Protein AF-A0A6G2DCD9-F1 (afdb_monomer_lite)

Organism: Streptococcus pneumoniae (NCBI:txid1313)

InterPro domains:
  IPR013131 Mannitol dehydrogenase, N-terminal [PF01232] (4-42)
  IPR036291 NAD(P)-binding domain superfamily [SSF51735] (4-42)

Radius of gyration: 9.86 Å; chains: 1; bounding box: 21×19×24 Å

Sequence (42 aa):
MKHSVHFGAGNIGRGFIGEILFKNGFHIDFVDVNNQIIHALN

pLDDT: mean 97.19, std 3.63, range [74.69, 98.5]

Secondary structure (DSSP, 8-state):
-EEEEEE--SHHIIIIIIHHHHHTTEEEEEE-S-HHHHHHH-

Foldseek 3Di:
DAEEEAEDLDCCRVVPVVVVCVVVPYDYHYDYPPPVSNVVVD

Structure (mmCIF, N/CA/C/O backbone):
data_AF-A0A6G2DCD9-F1
#
_entry.id   AF-A0A6G2DCD9-F1
#
loop_
_atom_site.group_PDB
_atom_site.id
_atom_site.type_symbol
_atom_site.label_atom_id
_atom_site.label_alt_id
_atom_site.label_comp_id
_atom_site.label_asym_id
_atom_site.label_entity_id
_atom_site.label_seq_id
_atom_site.pdbx_PDB_ins_code
_atom_site.Cartn_x
_atom_site.Cartn_y
_atom_site.Cartn_z
_atom_site.occupancy
_atom_site.B_iso_or_equiv
_atom_site.auth_seq_id
_atom_site.auth_comp_id
_atom_site.auth_asym_id
_atom_site.auth_atom_id
_atom_site.pdbx_PDB_model_num
ATOM 1 N N . MET A 1 1 ? -14.482 8.357 6.962 1.00 74.69 1 MET A N 1
ATOM 2 C CA . MET A 1 1 ? -13.332 7.428 6.929 1.00 74.69 1 MET A CA 1
ATOM 3 C C . MET A 1 1 ? -12.155 8.185 6.332 1.00 74.69 1 MET A C 1
ATOM 5 O O . MET A 1 1 ? -12.396 8.967 5.421 1.00 74.69 1 MET A O 1
ATOM 9 N N . LYS A 1 2 ? -10.937 8.075 6.876 1.00 94.38 2 LYS A N 1
ATOM 10 C CA .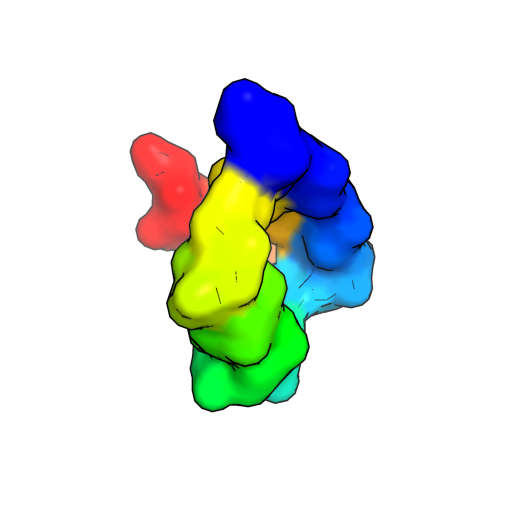 LYS A 1 2 ? -9.777 8.767 6.285 1.00 94.38 2 LYS A CA 1
ATOM 11 C C . LYS A 1 2 ? -9.276 7.935 5.101 1.00 94.38 2 LYS A C 1
ATOM 13 O O . LYS A 1 2 ? -9.258 6.716 5.212 1.00 94.38 2 LYS A O 1
ATOM 18 N N . HIS A 1 3 ? -8.907 8.569 3.993 1.00 97.25 3 HIS A N 1
ATOM 19 C CA . HIS A 1 3 ? -8.354 7.892 2.815 1.00 97.25 3 HIS A CA 1
ATOM 20 C C . HIS A 1 3 ? -6.885 8.277 2.650 1.00 97.25 3 HIS A C 1
ATOM 22 O O . HIS A 1 3 ? -6.523 9.433 2.883 1.00 97.25 3 HIS A O 1
ATOM 28 N N . SER A 1 4 ? -6.046 7.324 2.262 1.00 97.81 4 SER A N 1
ATOM 29 C CA . SER A 1 4 ? -4.652 7.562 1.904 1.00 97.81 4 SER A CA 1
ATOM 30 C C . SER A 1 4 ? -4.283 6.812 0.632 1.00 97.81 4 SER A C 1
ATOM 32 O O . SER A 1 4 ? -4.781 5.724 0.365 1.00 97.81 4 SER A O 1
ATOM 34 N N . VAL A 1 5 ? -3.363 7.401 -0.127 1.00 98.12 5 VAL A N 1
ATOM 35 C CA . VAL A 1 5 ? -2.701 6.746 -1.256 1.00 98.12 5 VAL A CA 1
ATOM 36 C C . VAL A 1 5 ? -1.253 6.513 -0.854 1.00 98.12 5 VAL A C 1
ATOM 38 O O . VAL A 1 5 ? -0.561 7.457 -0.463 1.00 98.12 5 VAL A O 1
ATOM 41 N N . HIS A 1 6 ? -0.795 5.266 -0.917 1.00 98.25 6 HIS A N 1
ATOM 42 C CA . HIS A 1 6 ? 0.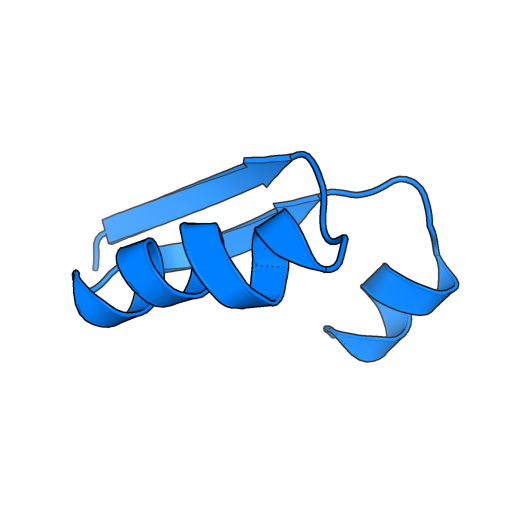573 4.897 -0.571 1.00 98.25 6 HIS A CA 1
ATOM 43 C C . HIS A 1 6 ? 1.323 4.401 -1.811 1.00 98.25 6 HIS A C 1
ATOM 45 O O . HIS A 1 6 ? 1.053 3.316 -2.325 1.00 98.25 6 HIS A O 1
ATOM 51 N N . PHE A 1 7 ? 2.278 5.204 -2.285 1.00 98.25 7 PHE A N 1
ATOM 52 C CA . PHE A 1 7 ? 3.158 4.838 -3.393 1.00 98.25 7 PHE A CA 1
ATOM 53 C C . PHE A 1 7 ? 4.269 3.910 -2.892 1.00 98.25 7 PHE A C 1
ATOM 55 O O . PHE A 1 7 ? 5.073 4.297 -2.046 1.00 98.25 7 PHE A O 1
ATOM 62 N N . GLY A 1 8 ? 4.313 2.698 -3.441 1.00 98.19 8 GLY A N 1
ATOM 63 C CA . GLY A 1 8 ? 5.195 1.611 -3.032 1.00 98.19 8 GLY A CA 1
ATOM 64 C C . GLY A 1 8 ? 4.441 0.545 -2.243 1.00 98.19 8 GLY A C 1
ATOM 65 O O . GLY A 1 8 ? 4.292 0.629 -1.029 1.00 98.19 8 GLY A O 1
ATOM 66 N N . ALA A 1 9 ? 4.025 -0.521 -2.915 1.00 98.38 9 ALA A N 1
ATOM 67 C CA . ALA A 1 9 ? 3.306 -1.641 -2.318 1.00 98.38 9 ALA A CA 1
ATOM 68 C C . ALA A 1 9 ? 4.244 -2.768 -1.857 1.00 98.38 9 ALA A C 1
ATOM 70 O O . ALA A 1 9 ? 3.787 -3.887 -1.659 1.00 98.38 9 ALA A O 1
ATOM 71 N N . GLY A 1 10 ? 5.550 -2.517 -1.714 1.00 97.81 10 GLY A N 1
ATOM 72 C CA . GLY A 1 10 ? 6.542 -3.499 -1.260 1.00 97.81 10 GLY A CA 1
ATOM 73 C C . GLY A 1 10 ? 6.427 -3.880 0.225 1.00 97.81 10 GLY A C 1
ATOM 74 O O . GLY A 1 10 ? 5.500 -3.481 0.929 1.00 97.81 10 GLY A O 1
ATOM 75 N N . ASN A 1 11 ? 7.405 -4.635 0.738 1.00 98.25 11 ASN A N 1
ATOM 76 C CA . ASN A 1 11 ? 7.365 -5.168 2.111 1.00 98.25 11 ASN A CA 1
ATOM 77 C C . ASN A 1 11 ? 7.236 -4.079 3.188 1.00 98.25 11 ASN A C 1
ATOM 79 O O . ASN A 1 11 ? 6.444 -4.239 4.109 1.00 98.25 11 ASN A O 1
ATOM 83 N N . ILE A 1 12 ? 7.965 -2.965 3.064 1.00 98.50 12 ILE A N 1
ATOM 84 C CA . ILE A 1 12 ? 7.872 -1.845 4.019 1.00 98.50 12 ILE A CA 1
ATOM 85 C C . ILE A 1 12 ? 6.539 -1.098 3.878 1.00 98.50 12 ILE A C 1
ATOM 87 O O . ILE A 1 12 ? 5.930 -0.732 4.884 1.00 98.50 12 ILE A O 1
ATOM 91 N N . GLY A 1 13 ? 6.055 -0.924 2.647 1.00 98.19 13 GLY A N 1
ATOM 92 C CA . GLY A 1 13 ? 4.768 -0.283 2.387 1.00 98.19 13 GLY A CA 1
ATOM 93 C C . GLY A 1 13 ? 3.611 -1.051 3.018 1.00 98.19 13 GLY A C 1
ATOM 94 O O . GLY A 1 13 ? 2.808 -0.460 3.728 1.00 98.19 13 GLY A O 1
ATOM 95 N N . ARG A 1 14 ? 3.562 -2.379 2.858 1.00 97.75 14 ARG A N 1
ATOM 96 C CA . ARG A 1 14 ? 2.487 -3.214 3.424 1.00 97.75 14 ARG A CA 1
ATOM 97 C C . ARG A 1 14 ? 2.690 -3.552 4.900 1.00 97.75 14 ARG A C 1
ATOM 99 O O . ARG A 1 14 ? 1.756 -3.460 5.683 1.00 97.75 14 ARG A O 1
ATOM 106 N N . GLY A 1 15 ? 3.904 -3.951 5.276 1.00 97.94 15 GLY A N 1
ATOM 107 C CA . GLY A 1 15 ? 4.206 -4.515 6.594 1.00 97.94 15 GLY A CA 1
ATOM 108 C C . GLY A 1 15 ? 4.546 -3.491 7.674 1.00 97.94 15 GLY A C 1
ATOM 109 O O . GLY A 1 15 ? 4.641 -3.862 8.840 1.00 97.94 15 GLY A O 1
ATOM 110 N N . PHE A 1 16 ? 4.745 -2.220 7.311 1.00 98.44 16 PHE A N 1
ATOM 111 C CA . PHE A 1 16 ? 5.053 -1.171 8.279 1.00 98.44 16 PHE A CA 1
ATOM 112 C C . PHE A 1 16 ? 4.180 0.070 8.100 1.00 9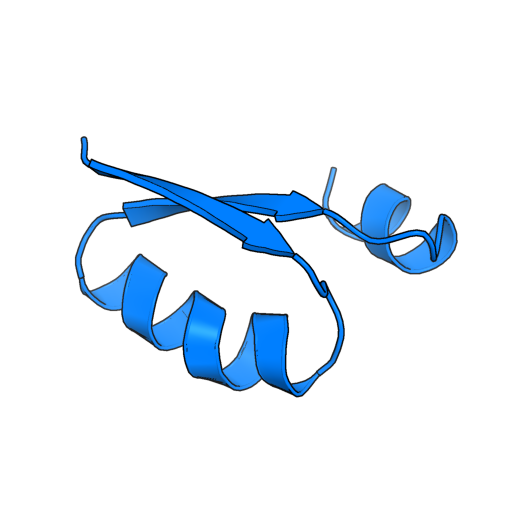8.44 16 PHE A C 1
ATOM 114 O O . PHE A 1 16 ? 3.347 0.354 8.960 1.00 98.44 16 PHE A O 1
ATOM 121 N N . ILE A 1 17 ? 4.326 0.804 6.993 1.00 98.31 17 ILE A N 1
ATOM 122 C CA . ILE A 1 17 ? 3.628 2.091 6.833 1.00 98.31 17 ILE A CA 1
ATOM 123 C C . ILE A 1 17 ? 2.118 1.884 6.667 1.00 98.31 17 ILE A C 1
ATOM 125 O O . ILE A 1 17 ? 1.326 2.537 7.345 1.00 98.31 17 ILE A O 1
ATOM 129 N N . GLY A 1 18 ? 1.719 0.939 5.818 1.00 97.81 18 GLY A N 1
ATOM 130 C CA . GLY A 1 18 ? 0.328 0.555 5.608 1.00 97.81 18 GLY A CA 1
ATOM 131 C C . GLY A 1 18 ? -0.334 0.052 6.885 1.00 97.81 18 GLY A C 1
ATOM 132 O O . GLY A 1 18 ? -1.426 0.494 7.221 1.00 97.81 18 GLY A O 1
ATOM 133 N N . GLU A 1 19 ? 0.364 -0.779 7.659 1.00 97.62 19 GLU A N 1
ATOM 134 C CA . GLU A 1 19 ? -0.119 -1.268 8.955 1.00 97.62 19 GLU A CA 1
ATOM 135 C C . GLU A 1 19 ? -0.375 -0.123 9.954 1.00 97.62 19 GLU A C 1
ATOM 137 O O . GLU A 1 19 ? -1.399 -0.103 10.639 1.00 97.62 19 GLU A O 1
ATOM 142 N N . ILE A 1 20 ? 0.522 0.869 10.025 1.00 98.19 20 ILE A N 1
ATOM 143 C CA . ILE A 1 20 ? 0.323 2.060 10.868 1.00 98.19 20 ILE A CA 1
ATOM 144 C C . ILE A 1 20 ? -0.900 2.852 10.402 1.00 98.19 20 ILE A C 1
ATOM 146 O O . ILE A 1 20 ? -1.722 3.247 11.230 1.00 98.19 20 ILE A O 1
ATOM 150 N N . LEU A 1 21 ? -1.036 3.093 9.097 1.00 98.00 21 LEU A N 1
ATOM 151 C CA . LEU A 1 21 ? -2.171 3.830 8.538 1.00 98.00 21 LEU A CA 1
ATOM 152 C C . LEU A 1 21 ? -3.494 3.108 8.825 1.00 98.00 21 LEU A C 1
ATOM 154 O O . LEU A 1 21 ? -4.445 3.734 9.296 1.00 98.00 21 LEU A O 1
ATOM 158 N N . PHE A 1 22 ? -3.529 1.789 8.638 1.00 96.94 22 PHE A N 1
ATOM 159 C CA . PHE A 1 22 ? -4.705 0.962 8.885 1.00 96.94 22 PHE A CA 1
ATOM 160 C C . PHE A 1 22 ? -5.123 1.026 10.358 1.00 96.94 22 PHE A C 1
ATOM 162 O O . PHE A 1 22 ? -6.272 1.346 10.667 1.00 96.94 22 PHE A O 1
ATOM 169 N N . LYS A 1 23 ? -4.164 0.864 11.283 1.00 97.88 23 LYS A N 1
ATOM 170 C CA . LYS A 1 23 ? -4.386 1.015 12.734 1.00 97.88 23 LYS A CA 1
ATOM 171 C C . LYS A 1 23 ? -4.906 2.395 13.139 1.00 97.88 23 LYS A C 1
ATOM 173 O O . LYS A 1 23 ? -5.561 2.519 14.169 1.00 97.88 23 LYS A O 1
ATOM 178 N N . ASN A 1 24 ? -4.641 3.427 12.339 1.00 97.69 24 ASN A N 1
ATOM 179 C CA . ASN A 1 24 ? -5.109 4.795 12.567 1.00 97.69 24 ASN A CA 1
ATOM 180 C C . ASN A 1 24 ? -6.410 5.136 11.806 1.00 97.69 24 ASN A C 1
ATOM 182 O O . ASN A 1 24 ? -6.783 6.310 11.712 1.00 97.69 24 ASN A O 1
ATOM 186 N N . GLY A 1 25 ? -7.117 4.128 11.283 1.00 97.50 25 GLY A N 1
ATOM 187 C CA . GLY A 1 25 ? -8.445 4.275 10.682 1.00 97.50 25 GLY A CA 1
ATOM 188 C C . GLY A 1 25 ? -8.440 4.809 9.250 1.00 97.50 25 GLY A C 1
ATOM 189 O O . GLY A 1 25 ? -9.422 5.429 8.823 1.00 97.50 25 GLY A O 1
ATOM 190 N N . PHE A 1 26 ? -7.337 4.610 8.523 1.00 98.19 26 PHE A N 1
ATOM 191 C CA . PHE A 1 26 ? -7.266 4.909 7.098 1.00 98.19 26 PHE A CA 1
ATOM 192 C C . PHE A 1 26 ? -7.705 3.711 6.254 1.00 98.19 26 PHE A C 1
ATOM 194 O O . PHE A 1 26 ? -7.295 2.578 6.495 1.00 98.19 26 PHE A O 1
ATOM 201 N N . HIS A 1 27 ? -8.491 3.998 5.221 1.00 97.25 27 HIS A N 1
ATOM 202 C CA . HIS A 1 27 ? -8.580 3.172 4.026 1.00 97.25 27 HIS A CA 1
ATOM 203 C C . HIS A 1 27 ? -7.412 3.539 3.106 1.00 97.25 27 HIS A C 1
ATOM 205 O O . HIS A 1 27 ? -7.152 4.728 2.907 1.00 97.25 27 HIS A O 1
ATOM 211 N N . ILE A 1 28 ? -6.690 2.540 2.603 1.00 97.50 28 ILE A N 1
ATOM 212 C CA . ILE A 1 28 ? -5.397 2.729 1.938 1.00 97.50 28 ILE A CA 1
ATOM 213 C C . ILE A 1 28 ? -5.475 2.148 0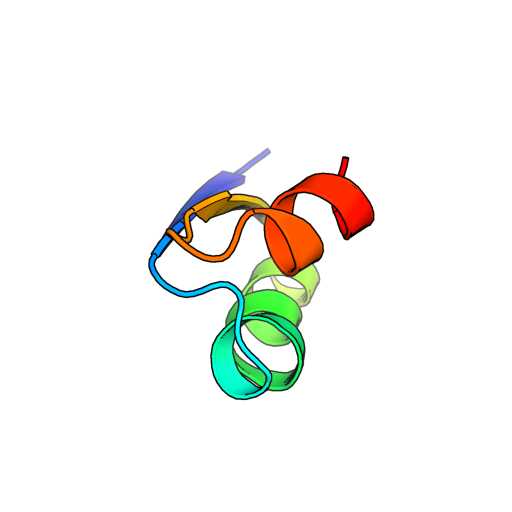.533 1.00 97.50 28 ILE A C 1
ATOM 215 O O . ILE A 1 28 ? -5.685 0.947 0.383 1.00 97.50 28 ILE A O 1
ATOM 219 N N . ASP A 1 29 ? -5.209 2.981 -0.464 1.00 98.06 29 ASP A N 1
ATOM 220 C CA . ASP A 1 29 ? -4.995 2.562 -1.844 1.00 98.06 29 ASP A CA 1
ATOM 221 C C . ASP A 1 29 ? -3.484 2.452 -2.103 1.00 98.06 29 ASP A C 1
ATOM 223 O O . ASP A 1 29 ? -2.747 3.444 -2.050 1.00 98.06 29 ASP A O 1
ATOM 227 N N . PHE A 1 30 ? -2.993 1.236 -2.353 1.00 98.31 30 PHE A N 1
ATOM 228 C CA . PHE A 1 30 ? -1.591 1.006 -2.709 1.00 98.31 30 PHE A CA 1
ATOM 229 C C . PHE A 1 30 ? -1.360 1.233 -4.206 1.00 98.31 30 PHE A C 1
ATOM 231 O O . PHE A 1 30 ? -2.092 0.709 -5.041 1.00 98.31 30 PHE A O 1
ATOM 238 N N . VAL A 1 31 ? -0.295 1.964 -4.547 1.00 98.31 31 VAL A N 1
ATOM 239 C CA . VAL A 1 31 ? 0.120 2.221 -5.935 1.00 98.31 31 VAL A CA 1
ATOM 240 C C . VAL A 1 31 ? 1.539 1.709 -6.140 1.00 98.31 31 VAL A C 1
ATOM 242 O O . VAL A 1 31 ? 2.460 2.123 -5.441 1.00 98.31 31 VAL A O 1
ATOM 245 N N . ASP A 1 32 ? 1.737 0.822 -7.109 1.00 98.38 32 ASP A N 1
ATOM 246 C CA . ASP A 1 32 ? 3.039 0.251 -7.457 1.00 98.38 32 ASP A CA 1
ATOM 247 C C . ASP A 1 32 ? 3.056 -0.129 -8.943 1.00 98.38 32 ASP A C 1
ATOM 249 O O . ASP A 1 32 ? 2.009 -0.344 -9.550 1.00 98.38 32 ASP A O 1
ATOM 253 N N . VAL A 1 33 ? 4.248 -0.212 -9.531 1.00 98.19 33 VAL A N 1
ATOM 254 C CA . VAL A 1 33 ? 4.446 -0.662 -10.918 1.00 98.19 33 VAL A CA 1
ATOM 255 C C . VAL A 1 33 ? 4.539 -2.186 -11.023 1.00 98.19 33 VAL A C 1
ATOM 257 O O . VAL A 1 33 ? 4.459 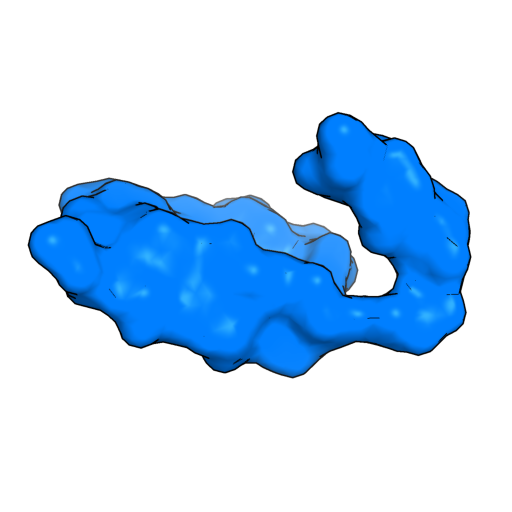-2.746 -12.116 1.00 98.19 33 VAL A O 1
ATOM 260 N N . ASN A 1 34 ? 4.721 -2.884 -9.899 1.00 98.25 34 ASN A N 1
ATOM 261 C CA . ASN A 1 34 ? 4.738 -4.336 -9.861 1.00 98.25 34 ASN A CA 1
ATOM 262 C C . ASN A 1 34 ? 3.313 -4.903 -9.979 1.00 98.25 34 ASN A C 1
ATOM 264 O O . ASN A 1 34 ? 2.597 -5.070 -8.989 1.00 98.25 34 ASN A O 1
ATOM 268 N N . ASN A 1 35 ? 2.937 -5.268 -11.206 1.00 98.25 35 ASN A N 1
ATOM 269 C CA . ASN A 1 35 ? 1.625 -5.835 -11.521 1.00 98.25 35 ASN A CA 1
ATOM 270 C C . ASN A 1 35 ? 1.286 -7.100 -10.723 1.00 98.25 35 ASN A C 1
ATOM 272 O O . ASN A 1 35 ? 0.120 -7.303 -10.406 1.00 98.25 35 ASN A O 1
ATOM 276 N N . GLN A 1 36 ? 2.265 -7.948 -10.383 1.00 98.38 36 GLN A N 1
ATOM 277 C CA . GLN A 1 36 ? 1.995 -9.152 -9.585 1.00 98.38 36 GLN A CA 1
ATOM 278 C C . GLN A 1 36 ? 1.558 -8.785 -8.165 1.00 98.38 36 GLN A C 1
ATOM 280 O O . GLN A 1 36 ? 0.622 -9.379 -7.637 1.00 98.38 36 GLN A O 1
ATOM 285 N N . ILE A 1 37 ? 2.208 -7.783 -7.562 1.00 97.38 37 ILE A N 1
ATOM 286 C CA . ILE A 1 37 ? 1.837 -7.279 -6.235 1.00 97.38 37 ILE A CA 1
ATOM 287 C C . ILE A 1 37 ? 0.461 -6.618 -6.282 1.00 97.38 37 ILE A C 1
ATOM 289 O O . ILE A 1 37 ? -0.377 -6.925 -5.442 1.00 97.38 37 ILE A O 1
ATOM 293 N N . ILE A 1 38 ? 0.214 -5.743 -7.260 1.00 97.69 38 ILE A N 1
ATOM 294 C CA . ILE A 1 38 ? -1.074 -5.048 -7.379 1.00 97.69 38 ILE A CA 1
ATOM 295 C C . ILE A 1 38 ? -2.213 -6.030 -7.649 1.00 97.69 38 ILE A C 1
ATOM 297 O O . ILE A 1 38 ? -3.273 -5.910 -7.046 1.00 97.69 38 ILE A O 1
ATOM 301 N N . HIS A 1 39 ? -1.997 -7.041 -8.489 1.00 98.06 39 HIS A N 1
ATOM 302 C CA . HIS A 1 39 ? -3.007 -8.064 -8.738 1.00 98.06 39 HIS A CA 1
ATOM 303 C C . HIS A 1 39 ? -3.325 -8.899 -7.491 1.00 98.06 39 HIS A C 1
ATOM 305 O O . HIS A 1 39 ? -4.464 -9.300 -7.321 1.00 98.06 39 HIS A O 1
ATOM 311 N N . ALA A 1 40 ? -2.351 -9.131 -6.605 1.00 97.50 40 ALA A N 1
ATOM 312 C CA . ALA A 1 40 ? -2.575 -9.842 -5.346 1.00 97.50 40 ALA A CA 1
ATOM 313 C C . ALA A 1 40 ? -3.278 -8.998 -4.261 1.00 97.50 40 ALA A C 1
ATOM 315 O O . ALA A 1 40 ? -3.707 -9.558 -3.254 1.00 97.50 40 ALA A O 1
ATOM 316 N N . LEU A 1 41 ? -3.341 -7.670 -4.420 1.00 96.00 41 LEU A N 1
ATOM 317 C CA . LEU A 1 41 ? -3.994 -6.749 -3.479 1.00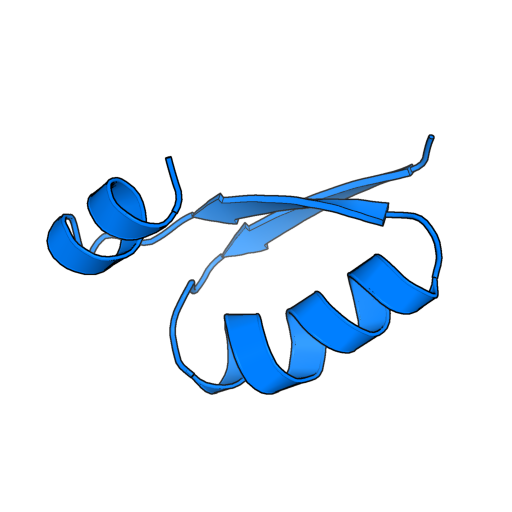 96.00 41 LEU A CA 1
ATOM 318 C C . LEU A 1 41 ? -5.450 -6.420 -3.849 1.00 96.00 41 LEU A C 1
ATOM 320 O O . LEU A 1 41 ? -6.157 -5.879 -3.000 1.00 96.00 41 LEU A O 1
ATOM 324 N N . ASN A 1 42 ? -5.872 -6.729 -5.079 1.00 94.00 42 ASN A N 1
ATOM 325 C CA . ASN A 1 42 ? -7.237 -6.540 -5.585 1.00 94.00 42 ASN A CA 1
ATOM 326 C C . ASN A 1 42 ? -8.052 -7.832 -5.478 1.00 94.00 42 ASN A C 1
ATOM 328 O O . ASN A 1 42 ? -9.278 -7.721 -5.264 1.00 94.00 42 ASN A O 1
#